Protein AF-A0A1G0XJW4-F1 (afdb_monomer_lite)

Sequence (66 aa):
MKNRGIAAILAFFLGTFGIHKFYLGRPFQGLLYLLFCWTAIPGVLGVIEAILYLLTTDDDFHQNYG

pLDDT: mea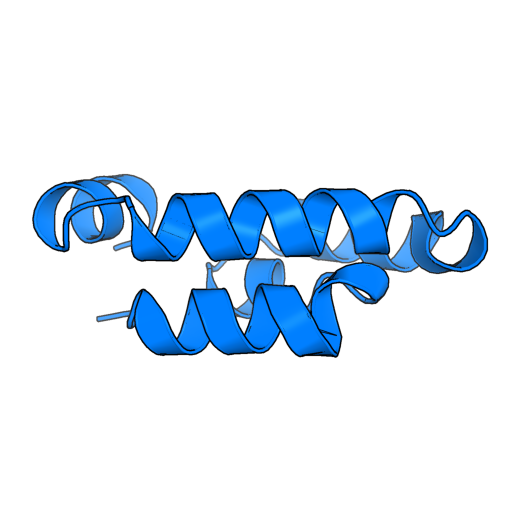n 89.77, std 4.92, range [64.5, 94.38]

Radius of gyration: 10.95 Å; chains: 1; bounding box: 24×15×27 Å

Secondary structure (DSSP, 8-state):
---HHHHHHHHHHHGGGTHHHHHTT-HHHHHHHHHTGGGSHHHHHHHHHHHHHHHS-HHHHHHHH-

Structure (mmCIF, N/CA/C/O backbone):
data_AF-A0A1G0XJW4-F1
#
_entry.id   AF-A0A1G0XJW4-F1
#
loop_
_atom_site.group_PDB
_atom_site.id
_atom_site.type_symbol
_atom_site.label_atom_id
_atom_site.label_alt_id
_atom_site.label_comp_id
_atom_site.label_asym_id
_atom_site.label_entity_id
_atom_site.label_seq_id
_atom_site.pdbx_PDB_ins_code
_atom_site.Cartn_x
_atom_site.Cartn_y
_atom_site.Cartn_z
_atom_site.occupancy
_atom_site.B_iso_or_equiv
_atom_site.auth_seq_id
_atom_site.auth_comp_id
_atom_site.auth_asym_id
_atom_site.auth_atom_id
_atom_site.pdbx_PDB_model_num
ATOM 1 N N . MET A 1 1 ? -16.452 -8.062 9.926 1.00 64.50 1 MET A N 1
ATOM 2 C CA . MET A 1 1 ? -15.448 -7.075 10.370 1.00 64.50 1 MET A CA 1
ATOM 3 C C . MET A 1 1 ? -14.100 -7.468 9.790 1.00 64.50 1 MET A C 1
ATOM 5 O O . MET A 1 1 ? -13.573 -8.515 10.152 1.00 64.50 1 MET A O 1
ATOM 9 N N . LYS A 1 2 ? -13.587 -6.704 8.825 1.00 80.19 2 LYS A N 1
ATOM 10 C CA . LYS A 1 2 ? -12.227 -6.907 8.303 1.00 80.19 2 LYS A CA 1
ATOM 11 C C . LYS A 1 2 ? -11.228 -6.301 9.285 1.00 80.19 2 LYS A C 1
ATOM 13 O O . LYS A 1 2 ? -11.513 -5.262 9.868 1.00 80.19 2 LYS A O 1
ATOM 18 N N . ASN A 1 3 ? -10.074 -6.935 9.469 1.00 87.69 3 ASN A N 1
ATOM 19 C CA . ASN A 1 3 ? -9.041 -6.443 10.380 1.00 87.69 3 ASN A CA 1
ATOM 20 C C . ASN A 1 3 ? -7.965 -5.676 9.595 1.00 87.69 3 ASN A C 1
ATOM 22 O O . ASN A 1 3 ? -7.352 -6.238 8.681 1.00 87.69 3 ASN A O 1
ATOM 26 N N . ARG A 1 4 ? -7.705 -4.419 9.977 1.00 88.19 4 ARG A N 1
ATOM 27 C CA . ARG A 1 4 ? -6.659 -3.581 9.368 1.00 88.19 4 ARG A CA 1
ATOM 28 C C . ARG A 1 4 ? -5.264 -4.193 9.476 1.0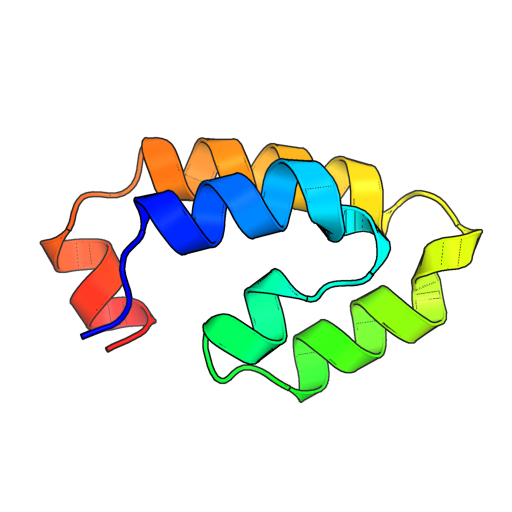0 88.19 4 ARG A C 1
ATOM 30 O O . ARG A 1 4 ? -4.498 -4.113 8.523 1.00 88.19 4 ARG A O 1
ATOM 37 N N . GLY A 1 5 ? -4.960 -4.885 10.576 1.00 90.38 5 GLY A N 1
ATOM 38 C CA . GLY A 1 5 ? -3.670 -5.554 10.765 1.00 90.38 5 GLY A CA 1
ATOM 39 C C . GLY A 1 5 ? -3.464 -6.703 9.778 1.00 90.38 5 GLY A C 1
ATOM 40 O O . GLY A 1 5 ? -2.399 -6.829 9.180 1.00 90.38 5 GLY A O 1
ATOM 41 N N . ILE A 1 6 ? -4.513 -7.494 9.530 1.00 90.88 6 ILE A N 1
ATOM 42 C CA . ILE A 1 6 ? -4.482 -8.570 8.526 1.00 90.88 6 ILE A CA 1
ATOM 43 C C . ILE A 1 6 ? -4.323 -7.970 7.126 1.00 90.88 6 ILE A C 1
ATOM 45 O O . ILE A 1 6 ? -3.492 -8.443 6.355 1.00 90.88 6 ILE A O 1
ATOM 49 N N . ALA A 1 7 ? -5.057 -6.898 6.811 1.00 92.44 7 ALA A N 1
ATOM 50 C CA . ALA A 1 7 ? -4.918 -6.199 5.536 1.00 92.44 7 ALA A CA 1
ATOM 51 C C . ALA A 1 7 ? -3.500 -5.636 5.330 1.00 92.44 7 ALA A C 1
ATOM 53 O O . ALA A 1 7 ? -2.966 -5.755 4.231 1.00 92.44 7 ALA A O 1
ATOM 54 N N . ALA A 1 8 ? -2.872 -5.086 6.375 1.00 93.12 8 ALA A N 1
ATOM 55 C CA . ALA A 1 8 ? -1.502 -4.579 6.328 1.00 93.12 8 ALA A CA 1
ATOM 56 C C . ALA A 1 8 ? -0.468 -5.693 6.106 1.00 93.12 8 ALA A C 1
ATOM 58 O O . ALA A 1 8 ? 0.404 -5.559 5.251 1.00 93.12 8 ALA A O 1
ATOM 59 N N . ILE A 1 9 ? -0.589 -6.818 6.819 1.00 93.38 9 ILE A N 1
ATOM 60 C CA . ILE A 1 9 ? 0.301 -7.977 6.645 1.00 93.38 9 ILE A CA 1
ATOM 61 C C . ILE A 1 9 ? 0.159 -8.548 5.228 1.00 93.38 9 ILE A C 1
ATOM 63 O O . ILE A 1 9 ? 1.162 -8.802 4.562 1.00 93.38 9 ILE A O 1
ATOM 67 N N . LEU A 1 10 ? -1.075 -8.698 4.734 1.00 91.81 10 LEU A N 1
ATOM 68 C CA . LEU A 1 10 ? -1.321 -9.134 3.358 1.00 91.81 10 LEU A CA 1
ATOM 69 C C . LEU A 1 10 ? -0.753 -8.139 2.340 1.00 91.81 10 LEU A C 1
ATOM 71 O O . LEU A 1 10 ? -0.179 -8.569 1.346 1.00 91.81 10 LEU A O 1
ATOM 75 N N . ALA A 1 11 ? -0.889 -6.834 2.573 1.00 92.44 11 ALA A N 1
ATOM 76 C CA . ALA A 1 11 ? -0.375 -5.811 1.666 1.00 92.44 11 ALA A CA 1
ATOM 77 C C . ALA A 1 11 ? 1.163 -5.780 1.645 1.00 92.44 11 ALA A C 1
ATOM 79 O O . ALA A 1 11 ? 1.754 -5.576 0.589 1.00 92.44 11 ALA A O 1
ATOM 80 N N . PHE A 1 12 ? 1.823 -6.054 2.774 1.00 91.81 12 PHE A N 1
ATOM 81 C CA . PHE A 1 12 ? 3.283 -6.088 2.858 1.00 91.81 12 PHE A CA 1
ATOM 82 C C . PHE A 1 12 ? 3.885 -7.341 2.204 1.00 91.81 12 PHE A C 1
ATOM 84 O O . PHE A 1 12 ? 4.803 -7.235 1.396 1.00 91.81 12 PHE A O 1
ATOM 91 N N . PHE A 1 13 ? 3.361 -8.532 2.517 1.00 88.94 13 PHE A N 1
ATOM 92 C CA . PHE A 1 13 ? 3.917 -9.797 2.013 1.00 88.94 13 PHE A CA 1
ATOM 93 C C . PHE A 1 13 ? 3.369 -10.202 0.639 1.00 88.94 13 PHE A C 1
ATOM 95 O O . PHE A 1 13 ? 4.081 -10.809 -0.157 1.00 88.94 13 PHE A O 1
ATOM 102 N N . LEU A 1 14 ? 2.104 -9.885 0.353 1.00 90.56 14 LEU A N 1
ATOM 103 C CA . LEU A 1 14 ? 1.396 -10.285 -0.868 1.00 90.56 14 LEU A CA 1
ATOM 104 C C . LEU A 1 14 ? 0.914 -9.072 -1.684 1.00 90.56 14 LEU A C 1
ATOM 106 O O . LEU A 1 14 ? 0.053 -9.208 -2.558 1.00 90.56 14 LEU A O 1
ATOM 110 N N . GLY A 1 15 ? 1.504 -7.897 -1.438 1.00 87.00 15 GLY A N 1
ATOM 111 C CA . GLY A 1 15 ? 1.202 -6.651 -2.141 1.00 87.00 15 GLY A CA 1
ATOM 112 C C . GLY A 1 15 ? 1.393 -6.753 -3.645 1.00 87.00 15 GLY A C 1
ATOM 113 O O . GLY A 1 15 ? 0.507 -6.366 -4.394 1.00 87.00 15 GLY A O 1
ATOM 114 N N . THR A 1 16 ? 2.479 -7.384 -4.099 1.00 88.12 16 THR A N 1
ATOM 115 C CA . THR A 1 16 ? 2.760 -7.586 -5.531 1.00 88.12 16 THR A CA 1
ATOM 116 C C . THR A 1 16 ? 1.649 -8.350 -6.257 1.00 88.12 16 THR A C 1
ATOM 118 O O . THR A 1 16 ? 1.408 -8.103 -7.433 1.00 88.12 16 THR A O 1
ATOM 121 N N . PHE A 1 17 ? 0.936 -9.239 -5.560 1.00 90.44 17 PHE A N 1
ATOM 122 C CA . PHE A 1 17 ? -0.183 -10.006 -6.115 1.00 90.44 17 PHE A CA 1
ATOM 123 C C . PHE A 1 17 ? -1.546 -9.326 -5.908 1.00 90.44 17 PHE A C 1
ATOM 125 O O . PHE A 1 17 ? -2.543 -9.780 -6.463 1.00 90.44 17 PHE A O 1
ATOM 132 N N . GLY A 1 18 ? -1.619 -8.264 -5.096 1.00 91.25 18 GLY A N 1
ATOM 133 C CA . GLY A 1 18 ? -2.865 -7.552 -4.803 1.00 91.25 18 GLY A CA 1
ATOM 134 C C . GLY A 1 18 ? -3.846 -8.305 -3.909 1.00 91.25 18 GLY A C 1
ATOM 135 O O . GLY A 1 18 ? -5.031 -7.971 -3.886 1.00 91.25 18 GLY A O 1
ATOM 136 N N . ILE A 1 19 ? -3.395 -9.329 -3.178 1.00 91.38 19 ILE A N 1
ATOM 137 C CA . ILE A 1 19 ? -4.277 -10.234 -2.419 1.00 91.38 19 ILE A CA 1
ATOM 138 C C . ILE A 1 19 ? -5.019 -9.499 -1.291 1.00 91.38 19 ILE A C 1
ATOM 140 O O . ILE A 1 19 ? -6.189 -9.782 -1.017 1.00 91.38 19 ILE A O 1
ATOM 144 N N . HIS A 1 20 ? -4.402 -8.474 -0.701 1.00 93.06 20 HIS A N 1
ATOM 145 C CA . HIS A 1 20 ? -5.048 -7.591 0.274 1.00 93.06 20 HIS A CA 1
ATOM 146 C C . HIS A 1 20 ? -6.284 -6.879 -0.288 1.00 93.06 20 HIS A C 1
ATOM 148 O O . HIS A 1 20 ? -7.247 -6.674 0.445 1.00 93.06 20 HIS A O 1
ATOM 154 N N . LYS A 1 21 ? -6.327 -6.549 -1.585 1.00 92.25 21 LYS A N 1
ATOM 155 C CA . LYS A 1 21 ? -7.504 -5.913 -2.205 1.00 92.25 21 LYS A CA 1
ATOM 156 C C . LYS A 1 21 ? -8.698 -6.856 -2.299 1.00 92.25 21 LYS A C 1
ATOM 158 O O . LYS A 1 21 ? -9.832 -6.412 -2.115 1.00 92.25 21 LYS A O 1
ATOM 163 N N . PHE A 1 22 ? -8.461 -8.149 -2.517 1.00 91.69 22 PHE A N 1
ATOM 164 C CA . PHE A 1 22 ? -9.515 -9.164 -2.469 1.00 91.69 22 PHE A CA 1
ATOM 165 C C . PHE A 1 22 ? -10.055 -9.330 -1.049 1.00 91.69 22 PHE A C 1
ATOM 167 O O . PHE A 1 22 ? -11.271 -9.348 -0.866 1.00 91.69 22 PHE A O 1
ATOM 174 N N . TYR A 1 23 ? -9.173 -9.340 -0.041 1.00 89.62 23 TYR A N 1
ATOM 175 C CA . TYR A 1 23 ? -9.582 -9.339 1.368 1.00 89.62 23 TYR A CA 1
ATOM 176 C C . TYR A 1 23 ? -10.460 -8.125 1.704 1.00 89.62 23 TYR A C 1
ATOM 178 O O . TYR A 1 23 ? -11.475 -8.254 2.382 1.00 89.62 23 TYR A O 1
ATOM 186 N N . LEU A 1 24 ? -10.121 -6.953 1.162 1.00 90.25 24 LEU A N 1
ATOM 187 C CA . LEU A 1 24 ? -10.873 -5.709 1.333 1.00 90.25 24 LEU A CA 1
ATOM 188 C C . LEU A 1 24 ? -12.188 -5.652 0.538 1.00 90.25 24 LEU A C 1
ATOM 190 O O . LEU A 1 24 ? -12.928 -4.681 0.684 1.00 90.25 24 LEU A O 1
ATOM 194 N N . GLY A 1 25 ? -12.540 -6.678 -0.244 1.00 90.00 25 GLY A N 1
ATOM 195 C CA . GLY A 1 25 ? -13.762 -6.700 -1.055 1.00 90.00 25 GLY A CA 1
ATOM 196 C C . GLY A 1 25 ? -13.684 -5.821 -2.307 1.00 90.00 25 GLY A C 1
ATOM 197 O O . GLY A 1 25 ? -14.711 -5.424 -2.848 1.00 90.00 25 GLY A O 1
ATOM 198 N N . ARG A 1 26 ? -12.470 -5.507 -2.778 1.00 90.94 26 ARG A N 1
ATOM 199 C CA . ARG A 1 26 ? -12.205 -4.710 -3.987 1.00 90.94 26 ARG A CA 1
ATOM 200 C C . ARG A 1 26 ? -11.541 -5.582 -5.067 1.00 90.94 26 ARG A C 1
ATOM 202 O O . ARG A 1 26 ? -10.374 -5.361 -5.401 1.00 90.94 26 ARG A O 1
ATOM 209 N N . PRO A 1 27 ? -12.259 -6.571 -5.639 1.00 91.06 27 PRO A N 1
ATOM 210 C CA . PRO A 1 27 ? -11.676 -7.572 -6.537 1.00 91.06 27 PRO A CA 1
ATOM 211 C C . PRO A 1 27 ? -11.107 -6.966 -7.823 1.00 91.06 27 PRO A C 1
ATOM 213 O O . PRO A 1 27 ? -10.094 -7.439 -8.322 1.00 91.06 27 PRO A O 1
ATOM 216 N N . PH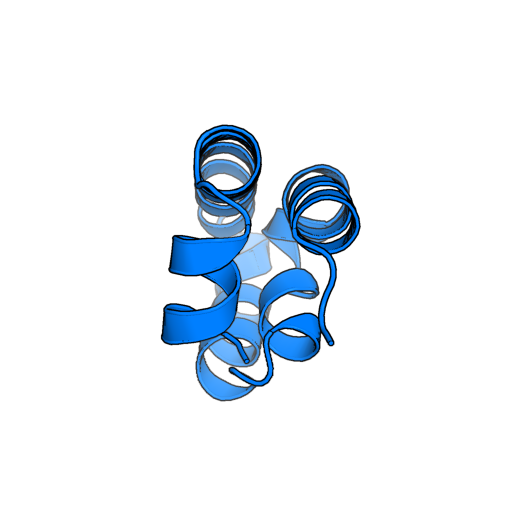E A 1 28 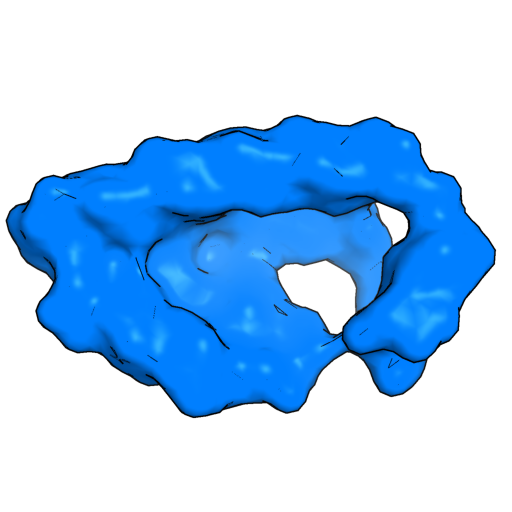? -11.696 -5.879 -8.329 1.00 92.38 28 PHE A N 1
ATOM 217 C CA . PHE A 1 28 ? -11.202 -5.196 -9.529 1.00 92.38 28 PHE A CA 1
ATOM 218 C C . PHE A 1 28 ? -9.815 -4.568 -9.312 1.00 92.38 28 PHE A C 1
ATOM 220 O O . PHE A 1 28 ? -8.943 -4.673 -10.168 1.00 92.38 28 PHE A O 1
ATOM 227 N N . GLN A 1 29 ? -9.582 -3.966 -8.137 1.00 91.62 29 GLN A N 1
ATOM 228 C CA . GLN A 1 29 ? -8.263 -3.433 -7.771 1.00 91.62 29 GLN A CA 1
ATOM 229 C C . GLN A 1 29 ? -7.244 -4.562 -7.586 1.00 91.62 29 GLN A C 1
ATOM 231 O O . GLN A 1 29 ? -6.106 -4.435 -8.028 1.00 91.62 29 GLN A O 1
ATOM 236 N N . GLY A 1 30 ? -7.663 -5.679 -6.985 1.00 92.44 30 GLY A N 1
ATOM 237 C CA . GLY A 1 30 ? -6.826 -6.872 -6.858 1.00 92.44 30 GLY A CA 1
ATOM 238 C C . GLY A 1 30 ? -6.441 -7.471 -8.211 1.00 92.44 30 GLY A C 1
ATOM 239 O O . GLY A 1 30 ? -5.283 -7.818 -8.420 1.00 92.44 30 GLY A O 1
ATOM 240 N N . LEU A 1 31 ? -7.376 -7.514 -9.165 1.00 94.12 31 LEU A N 1
ATOM 241 C CA . LEU A 1 31 ? -7.102 -7.984 -10.521 1.00 94.12 31 LEU A CA 1
ATOM 242 C C . LEU A 1 31 ? -6.111 -7.071 -11.251 1.00 94.12 31 LEU A C 1
ATOM 244 O O . LEU A 1 31 ? -5.204 -7.572 -11.906 1.00 94.12 31 LEU A O 1
ATOM 248 N N . LEU A 1 32 ? -6.233 -5.747 -11.108 1.00 92.69 32 LEU A N 1
ATOM 249 C CA . LEU A 1 32 ? -5.249 -4.810 -11.660 1.00 9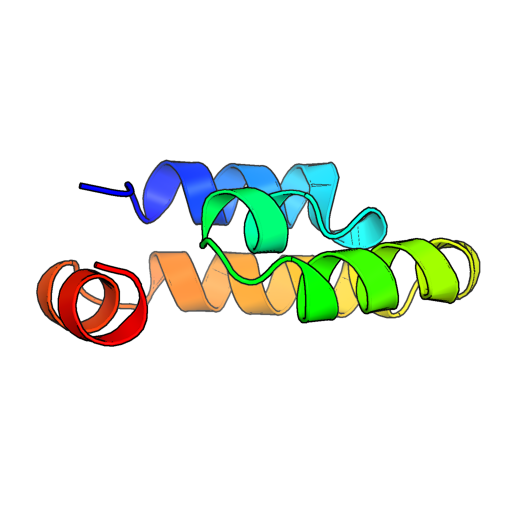2.69 32 LEU A CA 1
ATOM 250 C C . LEU A 1 32 ? -3.852 -5.073 -11.090 1.00 92.69 32 LEU A C 1
ATOM 252 O O . LEU A 1 32 ? -2.892 -5.175 -11.846 1.00 92.69 32 LEU A O 1
ATOM 256 N N . TYR A 1 33 ? -3.734 -5.245 -9.774 1.00 92.94 33 TYR A N 1
ATOM 257 C CA . TYR A 1 33 ? -2.455 -5.575 -9.143 1.00 92.94 33 TYR A CA 1
ATOM 258 C C . TYR A 1 33 ? -1.884 -6.894 -9.676 1.00 92.94 33 TYR A C 1
ATOM 260 O O . TYR A 1 33 ? -0.697 -6.961 -9.980 1.00 92.94 33 TYR A O 1
ATOM 268 N N . LEU A 1 34 ? -2.727 -7.911 -9.875 1.00 91.56 34 LEU A N 1
ATOM 269 C CA . LEU A 1 34 ? -2.318 -9.187 -10.458 1.00 91.56 34 LEU A CA 1
ATOM 270 C C . LEU A 1 34 ? -1.845 -9.041 -11.915 1.00 91.56 34 LEU A C 1
ATOM 272 O O . LEU A 1 34 ? -0.835 -9.628 -12.290 1.00 91.56 34 LEU A O 1
ATOM 276 N N . LEU A 1 35 ? -2.518 -8.222 -12.728 1.00 92.19 35 LEU A N 1
ATOM 277 C CA . LEU A 1 35 ? -2.120 -7.954 -14.116 1.00 92.19 35 LEU A CA 1
ATOM 278 C C . LEU A 1 35 ? -0.801 -7.177 -14.207 1.00 92.19 35 LEU A C 1
ATOM 280 O O . LEU A 1 35 ? -0.012 -7.395 -15.125 1.00 92.19 35 LEU A O 1
ATOM 284 N N . PHE A 1 36 ? -0.540 -6.291 -13.245 1.00 91.12 36 PHE A N 1
ATOM 285 C CA . PHE A 1 36 ? 0.680 -5.488 -13.187 1.00 91.12 36 PHE A CA 1
ATOM 286 C C . PHE A 1 36 ? 1.776 -6.093 -12.297 1.00 91.12 36 PHE A C 1
ATOM 288 O O . PHE A 1 36 ? 2.825 -5.470 -12.147 1.00 91.12 36 PHE A O 1
ATOM 295 N N . CYS A 1 37 ? 1.598 -7.294 -11.731 1.00 89.69 37 CYS A N 1
ATOM 296 C CA . CYS A 1 37 ? 2.524 -7.861 -10.737 1.00 89.69 37 CYS A CA 1
ATOM 297 C C . CYS A 1 37 ? 3.974 -7.979 -11.247 1.00 89.69 37 CYS A C 1
ATOM 299 O O . CYS A 1 37 ? 4.925 -7.729 -10.508 1.00 89.69 37 CYS A O 1
ATOM 301 N N . TRP A 1 38 ? 4.143 -8.252 -12.542 1.00 88.44 38 TRP A N 1
ATOM 302 C CA . TRP A 1 38 ? 5.429 -8.340 -13.240 1.00 88.44 38 TRP A CA 1
ATOM 303 C C . TRP A 1 38 ? 6.181 -7.005 -13.380 1.00 88.44 38 TRP A C 1
ATOM 305 O O . TRP A 1 38 ? 7.381 -7.005 -13.633 1.00 88.44 38 TRP A O 1
ATOM 315 N N . THR A 1 39 ? 5.509 -5.868 -13.183 1.00 90.75 39 THR A N 1
ATOM 316 C CA . THR A 1 39 ? 6.137 -4.534 -13.236 1.00 90.75 39 THR A CA 1
ATOM 317 C C . THR A 1 39 ? 6.804 -4.130 -11.921 1.00 90.75 39 THR A C 1
ATOM 319 O O . THR A 1 39 ? 7.417 -3.069 -11.855 1.00 90.75 39 THR A O 1
ATOM 322 N N . ALA A 1 40 ? 6.646 -4.927 -10.856 1.00 85.62 40 ALA A N 1
ATOM 323 C CA . ALA A 1 40 ? 7.032 -4.616 -9.473 1.00 85.62 40 ALA A CA 1
ATOM 324 C C . ALA A 1 40 ? 6.365 -3.362 -8.853 1.00 85.62 40 ALA A C 1
ATOM 326 O O . ALA A 1 40 ? 6.412 -3.194 -7.633 1.00 85.62 40 ALA A O 1
ATOM 327 N N . ILE A 1 41 ? 5.661 -2.535 -9.639 1.00 90.19 41 ILE A N 1
ATOM 328 C CA . ILE A 1 41 ? 4.892 -1.367 -9.176 1.00 90.19 41 ILE A CA 1
ATOM 329 C C . ILE A 1 41 ? 3.872 -1.755 -8.089 1.00 90.19 41 ILE A C 1
ATOM 331 O O . ILE A 1 41 ? 3.848 -1.094 -7.047 1.00 90.19 41 ILE A O 1
ATOM 335 N N . PRO A 1 42 ? 3.077 -2.840 -8.239 1.00 90.44 42 PRO A N 1
ATOM 336 C CA . PRO A 1 42 ? 2.117 -3.246 -7.211 1.00 90.44 42 PRO A CA 1
ATOM 337 C C . PRO A 1 42 ? 2.776 -3.645 -5.888 1.00 90.44 42 PRO A C 1
ATOM 339 O O . PRO A 1 42 ? 2.162 -3.502 -4.836 1.00 90.44 42 PRO A O 1
ATOM 342 N N . GLY A 1 43 ? 4.033 -4.103 -5.921 1.00 91.12 43 GLY A N 1
ATOM 343 C CA . GLY A 1 43 ? 4.802 -4.408 -4.716 1.00 91.12 43 GLY A CA 1
ATOM 344 C C . GLY A 1 43 ? 5.100 -3.151 -3.901 1.00 91.12 43 GLY A C 1
ATOM 345 O O . GLY A 1 43 ? 4.819 -3.112 -2.706 1.00 91.12 43 GLY A O 1
ATOM 346 N N . VAL A 1 44 ? 5.582 -2.089 -4.556 1.00 92.56 44 VAL A N 1
ATOM 347 C CA . VAL A 1 44 ? 5.849 -0.794 -3.901 1.00 92.56 44 VAL A CA 1
ATOM 348 C C . VAL A 1 44 ? 4.555 -0.175 -3.370 1.00 92.56 44 VAL A C 1
ATOM 350 O O . VAL A 1 44 ? 4.505 0.262 -2.221 1.00 92.56 44 VAL A O 1
ATOM 353 N N . LEU A 1 45 ? 3.488 -0.189 -4.175 1.00 93.19 45 LEU A N 1
ATOM 354 C CA . LEU A 1 45 ? 2.173 0.287 -3.742 1.00 93.19 45 LEU A CA 1
ATOM 355 C C . LEU A 1 45 ? 1.631 -0.529 -2.564 1.00 93.19 45 LEU A C 1
ATOM 357 O O . LEU A 1 45 ? 1.090 0.053 -1.632 1.00 93.19 45 LEU A O 1
ATOM 361 N N . GLY A 1 46 ? 1.822 -1.850 -2.561 1.00 93.00 46 GLY A N 1
ATOM 362 C CA . GLY A 1 46 ? 1.431 -2.724 -1.457 1.00 93.00 46 GLY A CA 1
ATOM 363 C C . GLY A 1 46 ? 2.132 -2.377 -0.142 1.00 93.00 46 GLY A C 1
ATOM 364 O O . GLY A 1 46 ? 1.479 -2.328 0.896 1.00 93.00 46 GLY A O 1
ATOM 365 N N . VAL A 1 47 ? 3.426 -2.041 -0.176 1.00 93.38 47 VAL A N 1
ATOM 366 C CA . VAL A 1 47 ? 4.158 -1.577 1.018 1.00 93.38 47 VAL A CA 1
ATOM 367 C C . VAL A 1 47 ? 3.622 -0.232 1.514 1.00 93.38 47 VAL A C 1
ATOM 369 O O . VAL A 1 47 ? 3.410 -0.065 2.715 1.00 93.38 47 VAL A O 1
ATOM 372 N N . ILE A 1 48 ? 3.353 0.714 0.608 1.00 94.38 48 ILE A N 1
ATOM 373 C CA . ILE A 1 48 ? 2.754 2.011 0.966 1.00 94.38 48 ILE A CA 1
ATOM 374 C C . ILE A 1 48 ? 1.378 1.798 1.605 1.00 94.38 48 ILE A C 1
ATOM 376 O O . ILE A 1 48 ? 1.090 2.362 2.658 1.00 94.38 48 ILE A O 1
ATOM 380 N N . GLU A 1 49 ? 0.540 0.951 1.007 1.00 93.19 49 GLU A N 1
ATOM 381 C CA . GLU A 1 49 ? -0.784 0.620 1.531 1.00 93.19 49 GLU A CA 1
ATOM 382 C C . GLU A 1 49 ? -0.710 -0.105 2.875 1.00 93.19 49 GLU A C 1
ATOM 384 O O . GLU A 1 49 ? -1.512 0.191 3.755 1.00 93.19 49 GLU A O 1
ATOM 389 N N . ALA A 1 50 ? 0.272 -0.986 3.079 1.00 93.69 50 ALA A N 1
ATOM 390 C CA . ALA A 1 50 ? 0.497 -1.634 4.365 1.00 93.69 50 ALA A CA 1
ATOM 391 C C . ALA A 1 50 ? 0.764 -0.607 5.474 1.00 93.69 50 ALA A C 1
ATOM 393 O O . ALA A 1 50 ? 0.137 -0.670 6.530 1.00 93.69 50 ALA A O 1
ATOM 394 N N . ILE A 1 51 ? 1.634 0.375 5.218 1.00 94.00 51 ILE A N 1
ATOM 395 C CA . ILE A 1 51 ? 1.904 1.474 6.158 1.00 94.00 51 ILE A CA 1
ATOM 396 C C . ILE A 1 51 ? 0.636 2.304 6.377 1.00 94.00 51 ILE A C 1
ATOM 398 O O . ILE A 1 51 ? 0.287 2.619 7.512 1.00 94.00 51 ILE A O 1
ATOM 402 N N . LEU A 1 52 ? -0.095 2.614 5.306 1.00 92.12 52 LEU A N 1
ATOM 403 C CA . LEU A 1 52 ? -1.318 3.409 5.379 1.00 92.12 52 LEU A CA 1
ATOM 404 C C . LEU A 1 52 ? -2.410 2.711 6.206 1.00 92.12 52 LEU A C 1
ATOM 406 O O . LEU A 1 52 ? -3.101 3.366 6.983 1.00 92.12 52 LEU A O 1
ATOM 410 N N . TYR A 1 53 ? -2.536 1.387 6.098 1.00 91.88 53 TYR A N 1
ATOM 411 C CA . TYR A 1 53 ? -3.459 0.584 6.905 1.00 91.88 53 TYR A CA 1
ATOM 412 C C . TYR A 1 53 ? -3.040 0.494 8.372 1.00 91.88 53 TYR A C 1
ATOM 414 O O . TYR A 1 53 ? -3.911 0.469 9.238 1.00 91.88 53 TYR A O 1
ATOM 422 N N . LEU A 1 54 ? -1.735 0.485 8.666 1.00 90.94 54 LEU A N 1
ATOM 423 C CA . LEU A 1 54 ? -1.233 0.547 10.043 1.00 90.94 54 LEU A CA 1
ATOM 424 C C . LEU A 1 54 ? -1.469 1.920 10.687 1.00 90.94 54 LEU A C 1
ATOM 426 O O . LEU A 1 54 ? -1.722 1.989 11.887 1.00 90.94 54 LEU A O 1
ATOM 430 N N . LEU A 1 55 ? -1.406 2.997 9.900 1.00 92.19 55 LEU A N 1
ATOM 431 C CA . LEU A 1 55 ? -1.629 4.370 10.367 1.00 92.19 55 LEU A CA 1
ATOM 432 C C . LEU A 1 55 ? -3.113 4.775 10.406 1.00 92.19 55 LEU A C 1
ATOM 434 O O . LEU A 1 55 ? -3.470 5.720 11.101 1.00 92.19 55 LEU A O 1
ATOM 438 N N . THR A 1 56 ? -3.978 4.075 9.673 1.00 89.25 56 THR A N 1
ATOM 439 C CA . THR A 1 56 ? -5.432 4.304 9.652 1.00 89.25 56 THR A CA 1
ATOM 440 C C . THR A 1 56 ? -6.080 3.783 10.934 1.00 89.25 56 THR A C 1
ATOM 442 O O . THR A 1 56 ? -5.822 2.645 11.322 1.00 89.25 56 THR A O 1
ATOM 445 N N . THR A 1 57 ? -6.959 4.567 11.565 1.00 89.94 57 THR A 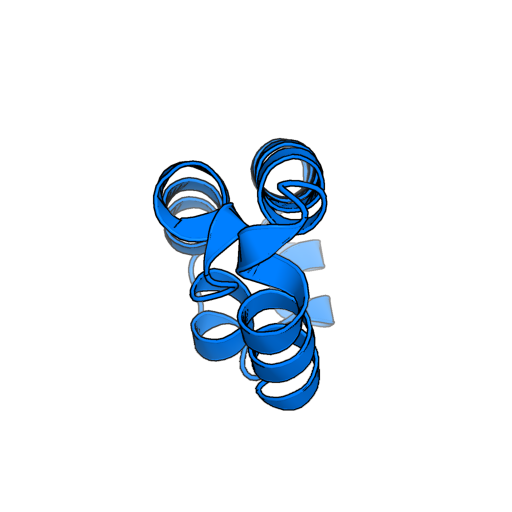N 1
ATOM 446 C CA . THR A 1 57 ? -7.743 4.167 12.753 1.00 89.94 57 THR A CA 1
ATOM 447 C C . THR A 1 57 ? -8.762 3.070 12.422 1.00 89.94 57 THR A C 1
ATOM 449 O O . THR A 1 57 ? -9.240 2.982 11.293 1.00 89.94 57 THR A O 1
ATOM 452 N N . ASP A 1 58 ? -9.127 2.228 13.398 1.00 87.25 58 ASP A N 1
ATOM 453 C CA . ASP A 1 58 ? -10.136 1.172 13.201 1.00 87.25 58 ASP A CA 1
ATOM 454 C C . ASP A 1 58 ? -11.474 1.723 12.679 1.00 87.25 58 ASP A C 1
ATOM 456 O O . ASP A 1 58 ? -12.060 1.121 11.781 1.00 87.25 58 ASP A O 1
ATOM 460 N N . ASP A 1 59 ? -11.914 2.884 13.173 1.00 87.56 59 ASP A N 1
ATOM 461 C CA . ASP A 1 59 ? -13.147 3.553 12.738 1.00 87.56 59 ASP A CA 1
ATOM 462 C C . ASP A 1 59 ? -13.098 3.970 11.260 1.00 87.56 59 ASP A C 1
ATOM 464 O O . ASP A 1 59 ? -14.022 3.686 10.494 1.00 87.56 59 ASP A O 1
ATOM 468 N N . ASP A 1 60 ? -11.991 4.584 10.830 1.00 87.38 60 ASP A N 1
ATOM 469 C CA . ASP A 1 60 ? -11.777 4.983 9.435 1.00 87.38 60 ASP A CA 1
ATOM 470 C C . ASP A 1 60 ? -11.686 3.760 8.518 1.00 87.38 60 ASP A C 1
ATOM 472 O O . ASP A 1 60 ? -12.217 3.754 7.402 1.00 87.38 60 ASP A O 1
ATOM 476 N N . PHE A 1 61 ? -11.036 2.694 8.988 1.00 88.25 61 PHE A N 1
ATOM 477 C CA . PHE A 1 61 ? -10.945 1.442 8.253 1.00 88.25 61 PHE A CA 1
ATOM 478 C C . PHE A 1 61 ? -12.321 0.786 8.097 1.00 88.25 61 PHE A C 1
ATOM 480 O O . PHE A 1 61 ? -12.658 0.329 7.004 1.00 88.25 61 PHE A O 1
ATOM 487 N N . HIS A 1 62 ? -13.141 0.777 9.149 1.00 87.31 62 HIS A N 1
ATOM 488 C CA . HIS A 1 62 ? -14.497 0.233 9.096 1.00 87.31 62 HIS A CA 1
ATOM 489 C C . HIS A 1 62 ? -15.414 1.061 8.193 1.00 87.31 62 HIS A C 1
ATOM 491 O O . HIS A 1 62 ? -16.211 0.484 7.465 1.00 87.31 62 HIS A O 1
ATOM 497 N N . GLN A 1 63 ? -15.286 2.390 8.171 1.00 87.81 63 GLN A N 1
ATOM 498 C CA . GLN A 1 63 ? -16.055 3.217 7.235 1.00 87.81 63 GLN A CA 1
ATOM 499 C C . GLN A 1 63 ? -15.681 2.949 5.772 1.00 87.81 63 GLN A C 1
ATOM 501 O O . GLN A 1 63 ? -16.551 2.892 4.908 1.00 87.81 63 GLN A O 1
ATOM 506 N N . ASN A 1 64 ? -14.390 2.771 5.478 1.00 83.81 64 ASN A N 1
ATOM 507 C CA . ASN A 1 64 ? -13.907 2.615 4.102 1.00 83.81 64 ASN A CA 1
ATOM 508 C C . ASN A 1 64 ? -13.960 1.172 3.565 1.00 83.81 64 ASN A C 1
ATOM 510 O O . ASN A 1 64 ? -13.930 0.970 2.341 1.00 83.81 64 ASN A O 1
ATOM 514 N N . TYR A 1 65 ? -13.964 0.175 4.458 1.00 82.06 65 TYR A N 1
ATOM 515 C CA . TYR A 1 65 ? -13.807 -1.246 4.122 1.00 82.06 65 TYR A CA 1
ATOM 516 C C . TYR A 1 65 ? -14.742 -2.200 4.889 1.00 82.06 65 TYR A C 1
ATOM 518 O O . TYR A 1 65 ? -14.596 -3.421 4.729 1.00 82.06 65 TYR A O 1
ATOM 526 N N . GLY A 1 66 ? -15.656 -1.667 5.706 1.00 69.00 66 GLY A N 1
ATOM 527 C CA . GLY A 1 66 ? -16.678 -2.402 6.460 1.00 69.00 66 GLY A CA 1
ATOM 528 C C . GLY A 1 66 ? -17.591 -3.262 5.610 1.00 69.00 66 GLY A C 1
ATOM 529 O O . GLY A 1 66 ? -17.846 -2.893 4.443 1.00 69.00 66 GLY A O 1
#

Foldseek 3Di:
DQQLQVLLVCLQPVQQQLVSCVSLVNVVSNVVSNVCSVVCVSNVVSNVSSVVSVVDDPVRSVVRRD